Protein AF-A0A0Q4FRF5-F1 (afdb_monomer_lite)

Structure (mmCIF, N/CA/C/O backbone):
data_AF-A0A0Q4FRF5-F1
#
_entry.id   AF-A0A0Q4FRF5-F1
#
loop_
_atom_site.group_PDB
_atom_site.id
_atom_site.type_symbol
_atom_site.label_atom_id
_atom_site.label_alt_id
_atom_site.label_comp_id
_atom_site.label_asym_id
_atom_site.label_entity_id
_atom_site.label_seq_id
_atom_site.pdbx_PDB_ins_code
_atom_site.Cartn_x
_atom_site.Cartn_y
_atom_site.Cartn_z
_atom_site.occupancy
_atom_site.B_iso_or_equiv
_atom_site.auth_seq_id
_atom_site.auth_comp_id
_atom_site.auth_asym_id
_atom_site.auth_atom_id
_atom_site.pdbx_PDB_model_num
ATOM 1 N N . MET A 1 1 ? -26.463 14.935 -1.536 1.00 41.50 1 MET A N 1
ATOM 2 C CA . MET A 1 1 ? -26.454 14.489 -0.123 1.00 41.50 1 MET A CA 1
ATOM 3 C C . MET A 1 1 ? -25.067 13.968 0.231 1.00 41.50 1 MET A C 1
ATOM 5 O O . MET A 1 1 ? -24.659 12.946 -0.312 1.00 41.50 1 MET A O 1
ATOM 9 N N . ALA A 1 2 ? -24.311 14.681 1.069 1.00 47.22 2 ALA A N 1
ATOM 10 C CA . ALA A 1 2 ? -22.989 14.236 1.509 1.00 47.22 2 ALA A CA 1
ATOM 11 C C . ALA A 1 2 ? -23.144 13.013 2.429 1.00 47.22 2 ALA A C 1
ATOM 13 O O . ALA A 1 2 ? -23.730 13.108 3.504 1.00 47.22 2 ALA A O 1
ATOM 14 N N . LYS A 1 3 ? -22.664 11.842 1.995 1.00 62.12 3 LYS A N 1
ATOM 15 C CA . LYS A 1 3 ? -22.625 10.644 2.844 1.00 62.12 3 LYS A CA 1
ATOM 16 C C . LYS A 1 3 ? -21.529 10.839 3.887 1.00 62.12 3 LYS A C 1
ATOM 18 O O . LYS A 1 3 ? -20.348 10.702 3.580 1.00 62.12 3 LYS A O 1
ATOM 23 N N . THR A 1 4 ? -21.922 11.160 5.112 1.00 59.28 4 THR A N 1
ATOM 24 C CA . THR A 1 4 ? -21.012 11.321 6.248 1.00 59.28 4 THR A CA 1
ATOM 25 C C . THR A 1 4 ? -20.229 10.023 6.465 1.00 59.28 4 THR A C 1
ATOM 27 O O . THR A 1 4 ? -20.809 8.954 6.691 1.00 59.28 4 THR A O 1
ATOM 30 N N . ILE A 1 5 ? -18.901 10.090 6.353 1.00 68.62 5 ILE A N 1
ATOM 31 C CA . ILE A 1 5 ? -18.020 8.934 6.541 1.00 68.62 5 ILE A CA 1
ATOM 32 C C . ILE A 1 5 ? -18.107 8.519 8.011 1.00 68.62 5 ILE A C 1
ATOM 34 O O . ILE A 1 5 ? -17.757 9.281 8.906 1.00 68.62 5 ILE A O 1
ATOM 38 N N . LYS A 1 6 ? -18.587 7.297 8.278 1.00 71.31 6 LYS A N 1
ATOM 39 C CA . LYS A 1 6 ? -18.660 6.762 9.644 1.00 71.31 6 LYS A CA 1
ATOM 40 C C . LYS A 1 6 ? -17.238 6.494 10.151 1.00 71.31 6 LYS A C 1
ATOM 42 O O . LYS A 1 6 ? -16.665 5.445 9.856 1.00 71.31 6 LYS A O 1
ATOM 47 N N . THR A 1 7 ? -16.693 7.418 10.928 1.00 73.31 7 THR A N 1
ATOM 48 C CA . THR A 1 7 ? -15.403 7.318 11.625 1.00 73.31 7 THR A CA 1
ATOM 49 C C . THR A 1 7 ? -15.566 6.712 13.021 1.00 73.31 7 THR A C 1
ATOM 51 O O . THR A 1 7 ? -16.686 6.538 13.527 1.00 73.31 7 THR A O 1
ATOM 54 N N . ASP A 1 8 ? -14.471 6.247 13.616 1.00 71.56 8 ASP A N 1
ATOM 55 C CA . ASP A 1 8 ? -14.408 5.868 15.029 1.00 71.56 8 ASP A CA 1
ATOM 56 C C . ASP A 1 8 ? -14.001 7.047 15.933 1.00 71.56 8 ASP A C 1
ATOM 58 O O . ASP A 1 8 ? -13.865 8.170 15.457 1.00 71.56 8 ASP A O 1
ATOM 62 N N . ARG A 1 9 ? -13.858 6.809 17.249 1.00 65.38 9 ARG A N 1
ATOM 63 C CA . ARG A 1 9 ? -13.522 7.871 18.224 1.00 65.38 9 ARG A CA 1
ATOM 64 C C . ARG A 1 9 ? -12.171 8.540 17.948 1.00 65.38 9 ARG A C 1
ATOM 66 O O . ARG A 1 9 ? -11.940 9.631 18.444 1.00 65.38 9 ARG A O 1
ATOM 73 N N . ASN A 1 10 ? -11.310 7.900 17.162 1.00 69.62 10 ASN A N 1
ATOM 74 C CA . ASN A 1 10 ? -9.987 8.393 16.802 1.00 69.62 10 ASN A CA 1
ATOM 75 C C . ASN A 1 10 ? -9.974 9.014 15.393 1.00 69.62 10 ASN A C 1
ATOM 77 O O . ASN A 1 10 ? -8.907 9.259 14.844 1.00 69.62 10 ASN A O 1
ATOM 81 N N . GLY A 1 11 ? -11.144 9.238 14.783 1.00 74.06 11 GLY A N 1
ATOM 82 C CA . GLY A 1 11 ? -11.255 9.831 13.451 1.00 74.06 11 GLY A CA 1
ATOM 83 C C . GLY A 1 11 ? -10.911 8.879 12.300 1.00 74.06 11 GLY A C 1
ATOM 84 O O . GLY A 1 11 ? -10.963 9.293 11.144 1.00 74.06 11 GLY A O 1
ATOM 85 N N . PHE A 1 12 ? -10.624 7.598 12.566 1.00 82.19 12 PHE A N 1
ATOM 86 C CA . PHE A 1 12 ? -10.279 6.629 11.527 1.00 82.19 12 PHE A CA 1
ATOM 87 C C . PHE A 1 12 ? -11.550 6.040 10.880 1.00 82.19 12 PHE A C 1
ATOM 89 O O . PHE A 1 12 ? -12.486 5.630 11.585 1.00 82.19 12 PHE A O 1
ATOM 96 N N . PRO A 1 13 ? -11.637 5.968 9.539 1.00 84.00 13 PRO A N 1
ATOM 97 C CA . PRO A 1 13 ? -12.835 5.493 8.857 1.00 84.00 13 PRO A CA 1
ATOM 98 C C . PRO A 1 13 ? -13.117 4.013 9.151 1.00 84.00 13 PRO A C 1
ATOM 100 O O . PRO A 1 13 ? -12.254 3.141 9.056 1.00 84.00 13 PRO A O 1
ATOM 103 N N . LYS A 1 14 ? -14.378 3.690 9.467 1.00 86.44 14 LYS A N 1
ATOM 104 C CA . LYS A 1 14 ? -14.815 2.306 9.740 1.00 86.44 14 LYS A CA 1
ATOM 105 C C . LYS A 1 14 ? -14.850 1.439 8.480 1.00 86.44 14 LYS A C 1
ATOM 107 O O . LYS A 1 14 ? -14.943 0.214 8.599 1.00 86.44 14 LYS A O 1
ATOM 112 N N . ARG A 1 15 ? -14.836 2.061 7.299 1.00 87.12 15 ARG A N 1
ATOM 113 C CA . ARG A 1 15 ? -14.815 1.399 5.994 1.00 87.12 15 ARG A CA 1
ATOM 114 C C . ARG A 1 15 ? -13.865 2.120 5.045 1.00 87.12 15 ARG A C 1
ATOM 116 O O . ARG A 1 15 ? -13.916 3.343 4.971 1.00 87.12 15 ARG A O 1
ATOM 123 N N . ILE A 1 16 ? -13.076 1.356 4.298 1.00 84.12 16 ILE A N 1
ATOM 124 C CA . ILE A 1 16 ? -12.200 1.839 3.223 1.00 84.12 16 ILE A CA 1
ATOM 125 C C . ILE A 1 16 ? -12.585 1.055 1.969 1.00 84.12 16 ILE A C 1
ATOM 127 O O . ILE A 1 16 ? -12.696 -0.166 2.036 1.00 84.12 16 ILE A O 1
ATOM 131 N N . ALA A 1 17 ? -12.883 1.748 0.866 1.00 84.38 17 ALA A N 1
ATOM 132 C CA . ALA A 1 17 ? -13.324 1.130 -0.393 1.00 84.38 17 ALA A CA 1
ATOM 133 C C . ALA A 1 17 ? -14.476 0.104 -0.233 1.00 84.38 17 ALA A C 1
ATOM 135 O O . ALA A 1 17 ? -14.514 -0.931 -0.884 1.00 84.38 17 ALA A O 1
ATOM 136 N N . GLY A 1 18 ? -15.413 0.354 0.691 1.00 86.25 18 GLY A N 1
ATOM 137 C CA . GLY A 1 18 ? -16.530 -0.560 0.972 1.00 86.25 18 GLY A CA 1
ATOM 138 C C . GLY A 1 18 ? -16.197 -1.737 1.902 1.00 86.25 18 GLY A C 1
ATOM 139 O O . GLY A 1 18 ? -17.118 -2.356 2.438 1.00 86.25 18 GLY A O 1
ATOM 140 N N . VAL A 1 19 ? -14.929 -1.991 2.218 1.00 87.25 19 VAL A N 1
ATOM 141 C CA . VAL A 1 19 ? -14.508 -3.056 3.140 1.00 87.25 19 VAL A CA 1
ATOM 142 C C . VAL A 1 19 ? -14.517 -2.546 4.581 1.00 87.25 19 VAL A C 1
ATOM 144 O O . VAL A 1 19 ? -14.084 -1.429 4.861 1.00 87.25 19 VAL A O 1
ATOM 147 N N . LYS A 1 20 ? -15.051 -3.340 5.517 1.00 88.56 20 LYS A N 1
ATOM 148 C CA . LYS A 1 20 ? -15.097 -2.993 6.947 1.00 88.56 20 LYS A CA 1
ATOM 149 C C . LYS A 1 20 ? -13.712 -3.149 7.563 1.00 88.56 20 LYS A C 1
ATOM 151 O O . LYS A 1 20 ? -13.161 -4.241 7.552 1.00 88.56 20 LYS A O 1
ATOM 156 N N . VAL A 1 21 ? -13.200 -2.085 8.178 1.00 86.19 21 VAL A N 1
ATOM 157 C CA . VAL A 1 21 ? -11.909 -2.128 8.873 1.00 86.19 21 VAL A CA 1
ATOM 158 C C . VAL A 1 21 ? -12.109 -2.677 10.291 1.00 86.19 21 VAL A C 1
ATOM 160 O O . VAL A 1 21 ? -12.875 -2.076 11.068 1.00 86.19 21 VAL A O 1
ATOM 163 N N . PRO A 1 22 ? -11.444 -3.785 10.665 1.00 87.19 22 PRO A N 1
ATOM 164 C CA . PRO A 1 22 ? -11.474 -4.324 12.021 1.00 87.19 22 PRO A CA 1
ATOM 165 C C . PRO A 1 22 ? -10.978 -3.304 13.048 1.00 87.19 22 PRO A C 1
ATOM 167 O O . PRO A 1 22 ? -9.980 -2.629 12.824 1.00 87.19 22 PRO A O 1
ATOM 170 N N . LYS A 1 23 ? -11.652 -3.217 14.203 1.00 85.38 23 LYS A N 1
ATOM 171 C CA . LYS A 1 23 ? -11.262 -2.329 15.315 1.00 85.38 23 LYS A CA 1
ATOM 172 C C . LYS A 1 23 ? -9.776 -2.440 15.720 1.00 85.38 23 LYS A C 1
ATOM 174 O O . LYS A 1 23 ? -9.176 -1.377 15.870 1.00 85.38 23 LYS A O 1
ATOM 179 N N . PRO A 1 24 ? -9.165 -3.639 15.865 1.00 86.62 24 PRO A N 1
ATOM 180 C CA . PRO A 1 24 ? -7.759 -3.734 16.271 1.00 86.62 24 PRO A CA 1
ATOM 181 C C . PRO A 1 24 ? -6.787 -3.172 15.227 1.00 86.62 24 PRO A C 1
ATOM 183 O O . PRO A 1 24 ? -5.705 -2.737 15.595 1.00 86.62 24 PRO A O 1
ATOM 186 N N . LEU A 1 25 ? -7.181 -3.107 13.949 1.00 87.19 25 LEU A N 1
ATOM 187 C CA . LEU A 1 25 ? -6.325 -2.607 12.871 1.00 87.19 25 LEU A CA 1
ATOM 188 C C . LEU A 1 25 ? -6.380 -1.087 12.699 1.00 87.19 25 LEU A C 1
ATOM 190 O O . LEU A 1 25 ? -5.522 -0.522 12.036 1.00 87.19 25 LEU A O 1
ATOM 194 N N . ARG A 1 26 ? -7.347 -0.395 13.307 1.00 85.94 26 ARG A N 1
ATOM 195 C CA . ARG A 1 26 ? -7.522 1.053 13.091 1.00 85.94 26 ARG A CA 1
ATOM 196 C C . ARG A 1 26 ? -6.419 1.888 13.723 1.00 85.94 26 ARG A C 1
ATOM 198 O O . ARG A 1 26 ? -5.939 2.818 13.095 1.00 85.94 26 ARG A O 1
ATOM 205 N N . LYS A 1 27 ? -5.991 1.533 14.939 1.00 85.88 27 LYS A N 1
ATOM 206 C CA . LYS A 1 27 ? -4.878 2.199 15.633 1.00 85.88 27 LYS A CA 1
ATOM 207 C C . LYS A 1 27 ? -3.535 2.007 14.915 1.00 85.88 27 LYS A C 1
ATOM 209 O O . LYS A 1 27 ? -2.914 3.016 14.596 1.00 85.88 27 LYS A O 1
ATOM 214 N N . PRO A 1 28 ? -3.089 0.771 14.607 1.00 86.38 28 PRO A N 1
ATOM 215 C CA . PRO A 1 28 ? -1.837 0.586 13.882 1.00 86.38 28 PRO A CA 1
ATOM 216 C C . PRO A 1 28 ? -1.908 1.173 12.469 1.00 86.38 28 PRO A C 1
ATOM 218 O O . PRO A 1 28 ? -0.931 1.765 12.026 1.00 86.38 28 PRO A O 1
ATOM 221 N N . ALA A 1 29 ? -3.060 1.103 11.787 1.00 83.25 29 ALA A N 1
ATOM 222 C CA . ALA A 1 29 ? -3.227 1.752 10.487 1.00 83.25 29 ALA A CA 1
ATOM 223 C C . ALA A 1 29 ? -3.119 3.281 10.581 1.00 83.25 29 ALA A C 1
ATOM 225 O O . ALA A 1 29 ? -2.454 3.881 9.745 1.00 83.25 29 ALA A O 1
ATOM 226 N N . ALA A 1 30 ? -3.714 3.913 11.598 1.00 85.94 30 ALA A N 1
ATOM 227 C CA . ALA A 1 30 ? -3.563 5.350 11.824 1.00 85.94 30 ALA A CA 1
ATOM 228 C C . ALA A 1 30 ? -2.087 5.732 12.031 1.00 85.94 30 ALA A C 1
ATOM 230 O O . ALA A 1 30 ? -1.593 6.626 11.352 1.00 85.94 30 ALA A O 1
ATOM 231 N N . MET A 1 31 ? -1.352 4.978 12.857 1.00 85.94 31 MET A N 1
ATOM 232 C CA . MET A 1 31 ? 0.085 5.211 13.060 1.00 85.94 31 MET A CA 1
ATOM 233 C C . MET A 1 31 ? 0.905 5.009 11.784 1.00 85.94 31 MET A C 1
ATOM 235 O O . MET A 1 31 ? 1.883 5.719 11.563 1.00 85.94 31 MET A O 1
ATOM 239 N N . LEU A 1 32 ? 0.532 4.042 10.943 1.00 86.50 32 LEU A N 1
ATOM 240 C CA . LEU A 1 32 ? 1.195 3.832 9.660 1.00 86.50 32 LEU A CA 1
ATOM 241 C C . LEU A 1 32 ? 0.960 5.008 8.712 1.00 86.50 32 LEU A C 1
ATOM 243 O O . LEU A 1 32 ? 1.883 5.417 8.018 1.00 86.50 32 LEU A O 1
ATOM 247 N N . ILE A 1 33 ? -0.256 5.559 8.697 1.00 88.06 33 ILE A N 1
ATOM 248 C CA . ILE A 1 33 ? -0.592 6.741 7.898 1.00 88.06 33 ILE A CA 1
ATOM 249 C C . ILE A 1 33 ? 0.181 7.962 8.400 1.00 88.06 33 ILE A C 1
ATOM 251 O O . ILE A 1 33 ? 0.694 8.725 7.586 1.00 88.06 33 ILE A O 1
ATOM 255 N N . ASP A 1 34 ? 0.324 8.127 9.713 1.00 87.69 34 ASP A N 1
ATOM 256 C CA . ASP A 1 34 ? 1.122 9.219 10.272 1.00 87.69 34 ASP A CA 1
ATOM 257 C C . ASP A 1 34 ? 2.610 9.059 9.935 1.00 87.69 34 ASP A C 1
ATOM 259 O O . ASP A 1 34 ? 3.245 10.017 9.501 1.00 87.69 34 ASP A O 1
ATOM 263 N N . LYS A 1 35 ? 3.155 7.836 10.008 1.00 89.31 35 LYS A N 1
ATOM 264 C CA . LYS A 1 35 ? 4.519 7.540 9.533 1.00 89.31 35 LYS A CA 1
ATOM 265 C C . LYS A 1 35 ? 4.674 7.768 8.032 1.00 89.31 35 LYS A C 1
ATOM 267 O O . LYS A 1 35 ? 5.689 8.289 7.601 1.00 89.31 35 LYS A O 1
ATOM 272 N N . ALA A 1 36 ? 3.670 7.430 7.230 1.00 88.56 36 ALA A N 1
ATOM 273 C CA . ALA A 1 36 ? 3.679 7.676 5.791 1.00 88.56 36 ALA A CA 1
ATOM 274 C C . ALA A 1 36 ? 3.664 9.176 5.443 1.00 88.56 36 ALA A C 1
ATOM 276 O O . ALA A 1 36 ? 4.064 9.550 4.345 1.00 88.56 36 ALA A O 1
ATOM 277 N N . ARG A 1 37 ? 3.218 10.041 6.364 1.00 90.38 37 ARG A N 1
ATOM 278 C CA . ARG A 1 37 ? 3.232 11.502 6.201 1.00 90.38 37 ARG A CA 1
ATOM 279 C C . ARG A 1 37 ? 4.571 12.147 6.555 1.00 90.38 37 ARG A C 1
ATOM 281 O O . ARG A 1 37 ? 4.759 13.313 6.220 1.00 90.38 37 ARG A O 1
ATOM 288 N N . THR A 1 38 ? 5.491 11.429 7.199 1.00 93.50 38 THR A N 1
ATOM 289 C CA . THR A 1 38 ? 6.838 11.949 7.468 1.00 93.50 38 THR A CA 1
ATOM 290 C C . THR A 1 38 ? 7.657 12.008 6.171 1.00 93.50 38 THR A C 1
ATOM 292 O O . THR A 1 38 ? 7.364 11.264 5.230 1.00 93.50 38 THR A O 1
ATOM 295 N N . PRO A 1 39 ? 8.696 12.861 6.083 1.00 87.62 39 PRO A N 1
ATOM 296 C CA . PRO A 1 39 ? 9.556 12.924 4.897 1.00 87.62 39 PRO A CA 1
ATOM 297 C C . PRO A 1 39 ? 10.210 11.574 4.564 1.00 87.62 39 PRO A C 1
ATOM 299 O O . PRO A 1 39 ? 10.323 11.216 3.394 1.00 87.62 39 PRO A O 1
ATOM 302 N N . GLU A 1 40 ? 10.574 10.787 5.577 1.00 90.69 40 GLU A N 1
ATOM 303 C CA . GLU A 1 40 ? 11.092 9.427 5.394 1.00 90.69 40 GLU A CA 1
ATOM 304 C C . GLU A 1 40 ? 10.032 8.486 4.807 1.00 90.69 40 GLU A C 1
ATOM 306 O O . GLU A 1 40 ? 10.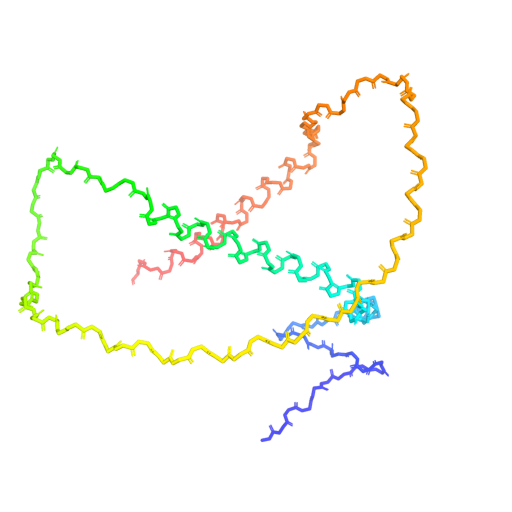304 7.770 3.841 1.00 90.69 40 GLU A O 1
ATOM 311 N N . GLY A 1 41 ? 8.804 8.518 5.335 1.00 86.88 41 GLY A N 1
ATOM 312 C CA . GLY A 1 41 ? 7.693 7.719 4.816 1.00 86.88 41 GLY A CA 1
ATOM 313 C C . GLY A 1 41 ? 7.354 8.067 3.368 1.00 86.88 41 GLY A C 1
ATOM 314 O O . GLY A 1 41 ? 7.200 7.173 2.532 1.00 86.88 41 GLY A O 1
ATOM 315 N N . GLN A 1 42 ? 7.333 9.359 3.043 1.00 90.38 42 GLN A N 1
ATOM 316 C CA . GLN A 1 42 ? 7.121 9.842 1.679 1.00 90.38 42 GLN A CA 1
ATOM 317 C C . GLN A 1 42 ? 8.258 9.441 0.738 1.00 90.38 42 GLN A C 1
ATOM 319 O O . GLN A 1 42 ? 7.996 9.099 -0.412 1.00 90.38 42 GLN A O 1
ATOM 324 N N . ALA A 1 43 ? 9.510 9.413 1.205 1.00 91.50 43 ALA A N 1
ATOM 325 C CA . ALA A 1 43 ? 10.631 8.948 0.392 1.00 91.50 43 ALA A CA 1
ATOM 326 C C . ALA A 1 43 ? 10.499 7.459 0.033 1.00 91.50 43 ALA A C 1
ATOM 328 O O . ALA A 1 43 ? 10.773 7.078 -1.105 1.00 91.50 43 ALA A O 1
ATOM 329 N N . ILE A 1 44 ? 10.051 6.615 0.968 1.00 90.38 44 ILE A N 1
ATOM 330 C CA . ILE A 1 44 ? 9.816 5.185 0.704 1.00 90.38 44 ILE A CA 1
ATOM 331 C C . ILE A 1 44 ? 8.663 5.008 -0.292 1.00 90.38 44 ILE A C 1
ATOM 333 O O . ILE A 1 44 ? 8.802 4.262 -1.263 1.00 90.38 44 ILE A O 1
ATOM 337 N N . ILE A 1 45 ? 7.555 5.730 -0.098 1.00 90.06 45 ILE A N 1
ATOM 338 C CA . ILE A 1 45 ? 6.411 5.702 -1.021 1.00 90.06 45 ILE A CA 1
ATOM 339 C C . ILE A 1 45 ? 6.831 6.191 -2.410 1.00 90.06 45 ILE A C 1
ATOM 341 O O . ILE A 1 45 ? 6.554 5.524 -3.404 1.00 90.06 45 ILE A O 1
ATOM 345 N N . GLY A 1 46 ? 7.544 7.314 -2.484 1.00 90.06 46 GLY A N 1
ATOM 346 C CA . GLY A 1 46 ? 8.024 7.899 -3.732 1.00 90.06 46 GLY A CA 1
ATOM 347 C C . GLY A 1 46 ? 8.944 6.952 -4.496 1.00 90.06 46 GLY A C 1
ATOM 348 O O . GLY A 1 46 ? 8.754 6.756 -5.694 1.00 90.06 46 GLY A O 1
ATOM 349 N N . LYS A 1 47 ? 9.879 6.288 -3.804 1.00 89.75 47 LYS A N 1
ATOM 350 C CA . LYS A 1 47 ? 10.734 5.249 -4.400 1.00 89.75 47 LYS A CA 1
ATOM 351 C C . LYS A 1 47 ? 9.915 4.069 -4.925 1.00 89.75 47 LYS A C 1
ATOM 353 O O . LYS A 1 47 ? 10.162 3.616 -6.039 1.00 89.75 47 LYS A O 1
ATOM 358 N N . GLY A 1 48 ? 8.928 3.600 -4.160 1.00 87.94 48 GLY A N 1
ATOM 359 C CA . GLY A 1 48 ? 8.044 2.508 -4.577 1.00 87.94 48 GLY A CA 1
ATOM 360 C C . GLY A 1 48 ? 7.223 2.856 -5.821 1.00 87.94 48 GLY A C 1
ATOM 361 O O . GLY A 1 48 ? 7.208 2.094 -6.786 1.00 87.94 48 GLY A O 1
ATOM 362 N N . VAL A 1 49 ? 6.599 4.036 -5.844 1.00 92.69 49 VAL A N 1
ATOM 363 C CA . VAL A 1 49 ? 5.827 4.519 -7.002 1.00 92.69 49 VAL A CA 1
ATOM 364 C C . VAL A 1 49 ? 6.732 4.719 -8.219 1.00 92.69 49 VAL A C 1
ATOM 366 O O . VAL A 1 49 ? 6.380 4.289 -9.317 1.00 92.69 49 VAL A O 1
ATOM 369 N N . ALA A 1 50 ? 7.914 5.313 -8.038 1.00 87.12 50 ALA A N 1
ATOM 370 C CA . ALA A 1 50 ? 8.881 5.496 -9.116 1.00 87.12 50 ALA A CA 1
ATOM 371 C C . ALA A 1 50 ? 9.340 4.155 -9.706 1.00 87.12 50 ALA A C 1
ATOM 373 O O . ALA A 1 50 ? 9.400 4.024 -10.925 1.00 87.12 50 ALA A O 1
ATOM 374 N N . ALA A 1 51 ? 9.593 3.143 -8.871 1.00 88.00 51 ALA A N 1
ATOM 375 C CA . ALA A 1 51 ? 9.950 1.804 -9.330 1.00 88.00 51 ALA A CA 1
ATOM 376 C C . ALA A 1 51 ? 8.825 1.154 -10.155 1.00 88.00 51 ALA A C 1
ATOM 378 O O . ALA A 1 51 ? 9.095 0.602 -11.219 1.00 88.00 51 ALA A O 1
ATOM 379 N N . VAL A 1 52 ? 7.563 1.275 -9.723 1.00 89.62 52 VAL A N 1
ATOM 380 C CA . VAL A 1 52 ? 6.405 0.770 -10.486 1.00 89.62 52 VAL A CA 1
ATOM 381 C C . VAL A 1 52 ? 6.270 1.483 -11.833 1.00 89.62 52 VAL A C 1
ATOM 383 O O . VAL A 1 52 ? 6.046 0.832 -12.853 1.00 89.62 52 VAL A O 1
ATOM 386 N N . MET A 1 53 ? 6.445 2.806 -11.868 1.00 89.12 53 MET A N 1
ATOM 387 C CA . MET A 1 53 ? 6.377 3.582 -13.111 1.00 89.12 53 MET A CA 1
ATOM 388 C C . MET A 1 53 ? 7.544 3.264 -14.049 1.00 89.12 53 MET A C 1
ATOM 390 O O . MET A 1 53 ? 7.330 3.101 -15.248 1.00 89.12 53 MET A O 1
ATOM 394 N N . ALA A 1 54 ? 8.759 3.120 -13.515 1.00 83.31 54 ALA A N 1
ATOM 395 C CA . ALA A 1 54 ? 9.932 2.716 -14.281 1.00 83.31 54 ALA A CA 1
ATOM 396 C C . ALA A 1 54 ? 9.761 1.304 -14.854 1.00 83.31 54 ALA A C 1
ATOM 398 O O . ALA A 1 54 ? 10.036 1.091 -16.031 1.00 83.31 54 ALA A O 1
ATOM 399 N N . PHE A 1 55 ? 9.232 0.366 -14.065 1.00 84.69 55 PHE A N 1
ATOM 400 C CA . PHE A 1 55 ? 8.900 -0.977 -14.532 1.00 84.69 55 PHE A CA 1
ATOM 401 C C . PHE A 1 55 ? 7.844 -0.938 -15.643 1.00 84.69 55 PHE A C 1
ATOM 403 O O . PHE A 1 55 ? 8.053 -1.510 -16.707 1.00 84.69 55 PHE A O 1
ATOM 410 N N . ALA A 1 56 ? 6.747 -0.200 -15.459 1.00 85.75 56 ALA A N 1
ATOM 411 C CA . ALA A 1 56 ? 5.708 -0.066 -16.480 1.00 85.75 56 ALA A CA 1
ATOM 412 C C . ALA A 1 56 ? 6.234 0.580 -17.777 1.00 85.75 56 ALA A C 1
ATOM 414 O O . ALA A 1 56 ? 5.873 0.151 -18.877 1.00 85.75 56 ALA A O 1
ATOM 415 N N . ALA A 1 57 ? 7.100 1.591 -17.664 1.00 82.12 57 ALA A N 1
ATOM 416 C CA . ALA A 1 57 ? 7.756 2.223 -18.803 1.00 82.12 57 ALA A CA 1
ATOM 417 C C . ALA A 1 57 ? 8.722 1.260 -19.506 1.00 82.12 57 ALA A C 1
ATOM 419 O O . ALA A 1 57 ? 8.689 1.168 -20.732 1.00 82.12 57 ALA A O 1
ATOM 420 N N . ALA A 1 58 ? 9.516 0.496 -18.752 1.00 79.06 58 ALA A N 1
ATOM 421 C CA . ALA A 1 58 ? 10.407 -0.525 -19.293 1.00 79.06 58 ALA A CA 1
ATOM 422 C C . ALA A 1 58 ? 9.626 -1.624 -20.028 1.00 79.06 58 ALA A C 1
ATOM 424 O O . ALA A 1 58 ? 9.999 -1.978 -21.142 1.00 79.06 58 ALA A O 1
ATOM 425 N N . THR A 1 59 ? 8.501 -2.096 -19.485 1.00 77.69 59 THR A N 1
ATOM 426 C CA . THR A 1 59 ? 7.628 -3.078 -20.153 1.00 77.69 59 THR A CA 1
ATOM 427 C C . THR A 1 59 ? 7.049 -2.528 -21.460 1.00 77.69 59 THR A C 1
ATOM 429 O O . THR A 1 59 ? 7.023 -3.230 -22.469 1.00 77.69 59 THR A O 1
ATOM 432 N N . ARG A 1 60 ? 6.635 -1.252 -21.494 1.00 74.25 60 ARG A N 1
ATOM 433 C CA . ARG A 1 60 ? 6.177 -0.601 -22.737 1.00 74.25 60 ARG A CA 1
ATOM 434 C C . ARG A 1 60 ? 7.310 -0.403 -23.744 1.00 74.25 60 ARG A C 1
ATOM 436 O O . ARG A 1 60 ? 7.101 -0.608 -24.935 1.00 74.25 60 ARG A O 1
ATOM 443 N N . ALA A 1 61 ? 8.502 -0.035 -23.282 1.00 75.44 61 ALA A N 1
ATOM 444 C CA . ALA A 1 61 ? 9.673 0.124 -24.135 1.00 75.44 61 ALA A CA 1
ATOM 445 C C . ALA A 1 61 ? 10.140 -1.222 -24.712 1.00 75.44 61 ALA A C 1
ATOM 447 O O . ALA A 1 61 ? 10.449 -1.284 -25.899 1.00 75.44 61 ALA A O 1
ATOM 448 N N . GLN A 1 62 ? 10.114 -2.302 -23.924 1.00 64.06 62 GLN A N 1
ATOM 449 C CA . GLN A 1 62 ? 10.397 -3.661 -24.396 1.00 64.06 62 GLN A CA 1
ATOM 450 C C . GLN A 1 62 ? 9.343 -4.154 -25.391 1.00 64.06 62 GLN A C 1
ATOM 452 O O . GLN A 1 62 ? 9.707 -4.759 -26.392 1.00 64.06 62 GLN A O 1
ATOM 457 N N . ALA A 1 63 ? 8.061 -3.830 -25.196 1.00 62.84 63 ALA A N 1
ATOM 458 C CA . ALA A 1 63 ? 7.028 -4.110 -26.195 1.00 62.84 63 ALA A CA 1
ATOM 459 C C . ALA A 1 63 ? 7.245 -3.319 -27.502 1.00 62.84 63 ALA A C 1
ATOM 461 O O . ALA A 1 63 ? 6.954 -3.825 -28.582 1.00 62.84 63 ALA A O 1
ATOM 462 N N . ALA A 1 64 ? 7.800 -2.105 -27.421 1.00 59.31 64 ALA A N 1
ATOM 463 C CA . ALA A 1 64 ? 8.165 -1.301 -28.589 1.00 59.31 64 ALA A CA 1
ATOM 464 C C . ALA A 1 64 ? 9.471 -1.761 -29.273 1.00 59.31 64 ALA A C 1
ATOM 466 O O . ALA A 1 64 ? 9.663 -1.485 -30.455 1.00 59.31 64 ALA A O 1
ATOM 467 N N . HIS A 1 65 ? 10.350 -2.461 -28.547 1.00 49.19 65 HIS A N 1
ATOM 468 C CA . HIS A 1 65 ? 11.600 -3.049 -29.054 1.00 49.19 65 HIS A CA 1
ATOM 469 C C . HIS A 1 65 ? 11.482 -4.557 -29.319 1.00 49.19 65 HIS A C 1
ATOM 471 O O . HIS A 1 65 ? 12.482 -5.203 -29.634 1.00 49.19 65 HIS A O 1
ATOM 477 N N . ALA A 1 66 ? 10.275 -5.126 -29.229 1.00 44.50 66 ALA A N 1
ATOM 478 C CA . ALA A 1 66 ? 10.021 -6.471 -29.713 1.00 44.50 66 ALA A CA 1
ATOM 479 C C . ALA A 1 66 ? 10.364 -6.501 -31.214 1.00 44.50 66 ALA A C 1
ATOM 481 O O . ALA A 1 66 ? 9.842 -5.674 -31.973 1.00 44.50 66 ALA A O 1
ATOM 482 N N . PRO A 1 67 ? 11.263 -7.396 -31.665 1.00 43.16 67 PRO A N 1
ATOM 483 C CA . PRO A 1 67 ? 11.591 -7.488 -33.075 1.00 43.16 67 PRO A CA 1
ATOM 484 C C . PRO A 1 67 ? 10.301 -7.787 -33.833 1.00 43.16 67 PRO A C 1
ATOM 486 O O . PRO A 1 67 ? 9.601 -8.754 -33.530 1.00 43.16 67 PRO A O 1
ATOM 489 N N . LYS A 1 68 ? 9.978 -6.936 -34.813 1.00 48.19 68 LYS A N 1
ATO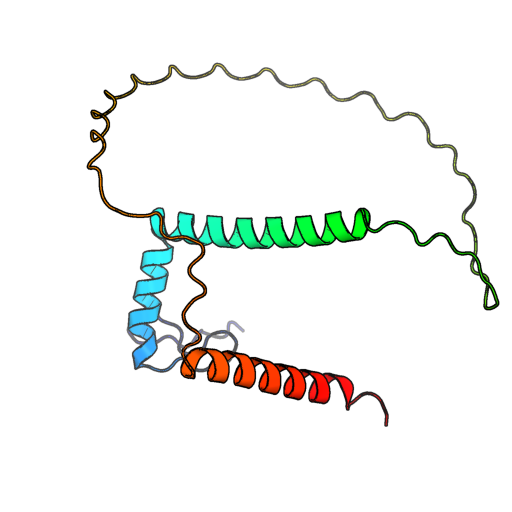M 490 C CA . LYS A 1 68 ? 8.916 -7.216 -35.781 1.00 48.19 68 LYS A CA 1
ATOM 491 C C . LYS A 1 68 ? 9.146 -8.641 -36.302 1.00 48.19 68 LYS A C 1
ATOM 493 O O . LYS A 1 68 ? 10.233 -8.882 -36.838 1.00 48.19 68 LYS A O 1
ATOM 498 N N . PRO A 1 69 ? 8.198 -9.583 -36.157 1.00 41.69 69 PRO A N 1
ATOM 499 C CA . PRO A 1 69 ? 8.361 -10.889 -36.769 1.00 41.69 69 PRO A CA 1
ATOM 500 C C . PRO A 1 69 ? 8.483 -10.672 -38.280 1.00 41.69 69 PRO A C 1
ATOM 502 O O . PRO A 1 69 ? 7.590 -10.110 -38.915 1.00 41.69 69 PRO A O 1
ATOM 505 N N . LYS A 1 70 ? 9.627 -11.065 -38.853 1.00 39.88 70 LYS A N 1
ATOM 506 C CA . LYS A 1 70 ? 9.769 -11.243 -40.299 1.00 39.88 70 LYS A CA 1
ATOM 507 C C . LYS A 1 70 ? 8.785 -12.344 -40.685 1.00 39.88 70 LYS A C 1
ATOM 509 O O . LYS A 1 70 ? 9.035 -13.512 -40.411 1.00 39.88 70 LYS A O 1
ATOM 514 N N . MET A 1 71 ? 7.648 -11.961 -41.256 1.00 38.66 71 MET A N 1
ATOM 515 C CA . MET A 1 71 ? 6.712 -12.907 -41.850 1.00 38.66 71 MET A CA 1
ATOM 516 C C . MET A 1 71 ? 7.353 -13.494 -43.110 1.00 38.66 71 MET A C 1
ATOM 518 O O . MET A 1 71 ? 7.587 -12.778 -44.081 1.00 38.66 71 MET A O 1
ATOM 522 N N . ALA A 1 72 ? 7.615 -14.796 -43.074 1.00 41.03 72 ALA A N 1
ATOM 523 C CA . ALA A 1 72 ? 7.682 -15.661 -44.242 1.00 41.03 72 ALA A CA 1
ATOM 524 C C . ALA A 1 72 ? 6.951 -16.962 -43.886 1.00 41.03 72 ALA A C 1
ATOM 526 O O . ALA A 1 72 ? 7.567 -17.929 -43.467 1.00 41.03 72 ALA A O 1
ATOM 527 N N . ASP A 1 73 ? 5.620 -16.887 -43.887 1.00 34.62 73 ASP A N 1
ATOM 528 C CA . ASP A 1 73 ? 4.723 -17.815 -44.587 1.00 34.62 73 ASP A CA 1
ATOM 529 C C . ASP A 1 73 ? 3.277 -17.307 -44.420 1.00 34.62 73 ASP A C 1
ATOM 531 O O . ASP A 1 73 ? 2.834 -16.942 -43.331 1.00 34.62 73 ASP A O 1
ATOM 535 N N . ALA A 1 74 ? 2.573 -17.175 -45.542 1.00 44.66 74 ALA A N 1
ATOM 536 C CA . ALA A 1 74 ? 1.168 -16.753 -45.655 1.00 44.66 74 ALA A CA 1
ATOM 537 C C . ALA A 1 74 ? 0.241 -18.010 -45.560 1.00 44.66 74 ALA A C 1
ATOM 539 O O . ALA A 1 74 ? 0.804 -19.103 -45.544 1.00 44.66 74 ALA A O 1
ATOM 540 N N . PRO A 1 75 ? -1.126 -17.962 -45.580 1.00 51.97 75 PRO A N 1
ATOM 541 C CA . PRO A 1 75 ? -1.966 -16.847 -46.037 1.00 51.97 75 PRO A CA 1
ATOM 542 C C . PRO A 1 75 ? -3.383 -16.647 -45.397 1.00 51.97 75 PRO A C 1
ATOM 544 O O . PRO A 1 75 ? -3.909 -17.459 -44.647 1.00 51.97 75 PRO A O 1
ATOM 547 N N . VAL A 1 76 ? -4.000 -15.533 -45.832 1.00 43.62 76 VAL A N 1
ATOM 548 C CA . VAL A 1 76 ? -5.429 -15.116 -45.866 1.00 43.62 76 VAL A CA 1
ATOM 549 C C . VAL A 1 76 ? -6.166 -14.779 -44.555 1.00 43.62 76 VAL A C 1
ATOM 551 O O . VAL A 1 76 ? -6.677 -15.658 -43.876 1.00 43.62 76 VAL A O 1
ATOM 554 N N . ALA A 1 77 ? -6.412 -13.477 -44.319 1.00 40.25 77 ALA A N 1
ATOM 555 C CA . ALA A 1 77 ? -7.769 -12.898 -44.387 1.00 40.25 77 ALA A CA 1
ATOM 556 C C . ALA A 1 77 ? -7.819 -11.387 -44.051 1.00 40.25 77 ALA A C 1
ATOM 558 O O . ALA A 1 77 ? -7.566 -10.979 -42.925 1.00 40.25 77 ALA A O 1
ATOM 559 N N . ARG A 1 78 ? -8.313 -10.624 -45.040 1.00 38.84 78 ARG A N 1
ATOM 560 C CA . ARG A 1 78 ? -9.105 -9.376 -44.952 1.00 38.84 78 ARG A CA 1
ATOM 561 C C . ARG A 1 78 ? -8.392 -8.060 -44.595 1.00 38.84 78 ARG A C 1
ATOM 563 O O . ARG A 1 78 ? -8.315 -7.632 -43.453 1.00 38.84 78 ARG A O 1
ATOM 570 N N . GLU A 1 79 ? -7.949 -7.418 -45.672 1.00 47.09 79 GLU A N 1
ATOM 571 C CA . GLU A 1 79 ? -8.107 -6.002 -46.041 1.00 47.09 79 GLU A CA 1
ATOM 572 C C . GLU A 1 79 ? -8.867 -5.068 -45.067 1.00 47.09 79 GLU A C 1
ATOM 574 O O . GLU A 1 79 ? -10.037 -5.288 -44.752 1.00 47.09 79 GLU A O 1
ATOM 579 N N . ALA A 1 80 ? -8.202 -3.972 -44.674 1.00 41.41 80 ALA A N 1
ATOM 580 C CA . ALA A 1 80 ? -8.781 -2.704 -44.205 1.00 41.41 80 ALA A CA 1
ATOM 581 C C . ALA A 1 80 ? -7.756 -1.558 -44.442 1.00 41.41 80 ALA A C 1
ATOM 583 O O . ALA A 1 80 ? -6.556 -1.829 -44.504 1.00 41.41 80 ALA A O 1
ATOM 584 N N . PRO A 1 81 ? -8.199 -0.301 -44.639 1.00 47.00 81 PRO A N 1
ATOM 585 C CA . PRO A 1 81 ? -7.671 0.589 -45.676 1.00 47.00 81 PRO A CA 1
ATOM 586 C C . PRO A 1 81 ? -6.451 1.419 -45.255 1.00 47.00 81 PRO A C 1
ATOM 588 O O . PRO A 1 81 ? -6.304 1.829 -44.104 1.00 47.00 81 PRO A O 1
ATOM 591 N N . THR A 1 82 ? -5.606 1.733 -46.235 1.00 48.34 82 THR A N 1
ATOM 592 C CA . THR A 1 82 ? -4.541 2.739 -46.154 1.00 48.34 82 THR A CA 1
ATOM 593 C C . THR A 1 82 ? -5.124 4.156 -46.047 1.00 48.34 82 THR A C 1
ATOM 595 O O . THR A 1 82 ? -5.950 4.531 -46.880 1.00 48.34 82 THR A O 1
ATOM 598 N N . PRO A 1 83 ? -4.687 5.001 -45.093 1.00 53.94 83 PRO A N 1
ATOM 599 C CA . PRO A 1 83 ? -4.878 6.440 -45.215 1.00 53.94 83 PRO A CA 1
ATOM 600 C C . PRO A 1 83 ? -3.817 7.033 -46.167 1.00 53.94 83 PRO A C 1
ATOM 602 O O . PRO A 1 83 ? -2.681 6.549 -46.201 1.00 53.94 83 PRO A O 1
ATOM 605 N N . PRO A 1 84 ? -4.169 8.061 -46.960 1.00 51.81 84 PRO A N 1
ATOM 606 C CA . PRO A 1 84 ? -3.294 8.627 -47.978 1.00 51.81 84 PRO A CA 1
ATOM 607 C C . PRO A 1 84 ? -2.165 9.458 -47.360 1.00 51.81 84 PRO A C 1
ATOM 609 O O . PRO A 1 84 ? -2.309 10.056 -46.293 1.00 51.81 84 PRO A O 1
ATOM 612 N N . HIS A 1 85 ? -1.043 9.515 -48.078 1.00 52.28 85 HIS A N 1
ATOM 613 C CA . HIS A 1 85 ? 0.079 10.408 -47.815 1.00 52.28 85 HIS A CA 1
ATOM 614 C C . HIS A 1 85 ? -0.399 11.858 -47.633 1.00 52.28 85 HIS A C 1
ATOM 616 O O . HIS A 1 85 ? -0.887 12.483 -48.572 1.00 52.28 85 HIS A O 1
ATOM 622 N N . GLY A 1 86 ? -0.241 12.394 -46.422 1.00 38.97 86 GLY A N 1
ATOM 623 C CA . GLY A 1 86 ? -0.404 13.813 -46.128 1.00 38.97 86 GLY A CA 1
ATOM 624 C C . GLY A 1 86 ? 0.959 14.492 -46.056 1.00 38.97 86 GLY A C 1
ATOM 625 O O . GLY A 1 86 ? 1.789 14.128 -45.227 1.00 38.97 86 GLY A O 1
ATOM 626 N N . THR A 1 87 ? 1.183 15.480 -46.920 1.00 51.03 87 THR A N 1
ATOM 627 C CA . THR A 1 87 ? 2.267 16.464 -46.812 1.00 51.03 87 THR A CA 1
ATOM 628 C C . THR A 1 87 ? 2.230 17.116 -45.427 1.00 51.03 87 THR A C 1
ATOM 630 O O . THR A 1 87 ? 1.317 17.878 -45.119 1.00 51.03 87 THR A O 1
ATOM 633 N N . THR A 1 88 ? 3.214 16.828 -44.576 1.00 40.94 88 THR A N 1
ATOM 634 C CA . THR A 1 88 ? 3.425 17.556 -43.317 1.00 40.94 88 THR A CA 1
ATOM 635 C C . THR A 1 88 ? 4.405 18.700 -43.546 1.00 40.94 88 THR A C 1
ATOM 637 O O . THR A 1 88 ? 5.569 18.474 -43.869 1.00 40.94 88 THR A O 1
ATOM 640 N N . ALA A 1 89 ? 3.912 19.930 -43.388 1.00 53.34 89 ALA A N 1
ATOM 641 C CA . ALA A 1 89 ? 4.701 21.159 -43.353 1.00 53.34 89 ALA A CA 1
ATOM 642 C C . ALA A 1 89 ? 5.774 21.120 -42.236 1.00 53.34 89 ALA A C 1
ATOM 644 O O . ALA A 1 89 ? 5.584 20.410 -41.242 1.00 53.34 89 ALA A O 1
ATOM 645 N N . PRO A 1 90 ? 6.890 21.869 -42.364 1.00 65.94 90 PRO A N 1
ATOM 646 C CA . PRO A 1 90 ? 7.921 21.909 -41.331 1.00 65.94 90 PRO A CA 1
ATOM 647 C C . PRO A 1 90 ? 7.375 22.497 -40.016 1.00 65.94 90 PRO A C 1
ATOM 649 O O . PRO A 1 90 ? 6.517 23.384 -40.048 1.00 65.94 90 PRO A O 1
ATOM 652 N N . PRO A 1 91 ? 7.861 22.021 -38.855 1.00 67.12 91 PRO A N 1
ATOM 653 C CA . PRO A 1 91 ? 7.430 22.531 -37.559 1.00 67.12 91 PRO A CA 1
ATOM 654 C C . PRO A 1 91 ? 7.824 24.010 -37.392 1.00 67.12 91 PRO A C 1
ATOM 656 O O . PRO A 1 91 ? 8.879 24.419 -37.886 1.00 67.12 91 PRO A O 1
ATOM 659 N N . PRO A 1 92 ? 7.010 24.821 -36.689 1.00 73.88 92 PRO A N 1
ATOM 660 C CA . PRO A 1 92 ? 7.358 26.208 -36.408 1.00 73.88 92 PRO A CA 1
ATOM 661 C C . PRO A 1 92 ? 8.639 26.289 -35.557 1.00 73.88 92 PRO A C 1
ATOM 663 O O . PRO A 1 92 ? 8.917 25.372 -34.776 1.00 73.88 92 PRO A O 1
ATOM 666 N N . PRO A 1 93 ? 9.419 27.379 -35.676 1.00 73.12 93 PRO A N 1
ATOM 667 C CA . PRO A 1 93 ? 10.612 27.574 -34.863 1.00 73.12 93 PRO A CA 1
ATOM 668 C C . PRO A 1 93 ? 10.253 27.619 -33.372 1.00 73.12 93 PRO A C 1
ATOM 670 O O . PRO A 1 93 ? 9.229 28.179 -32.976 1.00 73.12 93 PRO A O 1
ATOM 673 N N . ALA A 1 94 ? 11.103 27.007 -32.546 1.00 75.88 94 ALA A N 1
ATOM 674 C CA . ALA A 1 94 ? 10.912 26.960 -31.103 1.00 75.88 94 ALA A CA 1
ATOM 675 C C . ALA A 1 94 ? 10.972 28.372 -30.482 1.00 75.88 94 ALA A C 1
ATOM 677 O O . ALA A 1 94 ? 11.742 29.215 -30.953 1.00 75.88 94 ALA A O 1
ATOM 678 N N . PRO A 1 95 ? 10.192 28.642 -29.418 1.00 80.19 95 PRO A N 1
ATOM 679 C CA . PRO A 1 95 ? 10.256 29.914 -28.707 1.00 80.19 95 PRO A CA 1
ATOM 680 C C . PRO A 1 95 ? 11.628 30.119 -28.036 1.00 80.19 95 PRO A C 1
ATOM 682 O O . PRO A 1 95 ? 12.312 29.140 -27.721 1.00 80.19 95 PRO A O 1
ATOM 685 N N . PRO A 1 96 ? 12.033 31.378 -27.780 1.00 79.44 96 PRO A N 1
ATOM 686 C CA . PRO A 1 96 ? 13.287 31.676 -27.098 1.00 79.44 96 PRO A CA 1
ATOM 687 C C . PRO A 1 96 ? 13.297 31.086 -25.683 1.00 79.44 96 PRO A C 1
ATOM 689 O O . PRO A 1 96 ? 12.318 31.181 -24.941 1.00 79.44 96 PRO A O 1
ATOM 692 N N . VAL A 1 97 ? 14.424 30.481 -25.309 1.00 82.44 97 VAL A N 1
ATOM 693 C CA . VAL A 1 97 ? 14.624 29.910 -23.973 1.00 82.44 97 VAL A CA 1
ATOM 694 C C . VAL A 1 97 ? 14.770 31.057 -22.963 1.00 82.44 97 VAL A C 1
ATOM 696 O O . VAL A 1 97 ? 15.551 31.978 -23.214 1.00 82.44 97 VAL A O 1
ATOM 699 N N . PRO A 1 98 ? 14.044 31.038 -21.830 1.00 83.38 98 PRO A N 1
ATOM 700 C CA . PRO A 1 98 ? 14.209 32.049 -20.792 1.00 83.38 98 PRO A CA 1
ATOM 701 C C . PRO A 1 98 ? 15.619 31.992 -20.175 1.00 83.38 98 PRO A C 1
ATOM 703 O O . PRO A 1 98 ? 16.235 30.922 -20.144 1.00 83.38 98 PRO A O 1
ATOM 706 N N . PRO A 1 99 ? 16.137 33.119 -19.655 1.00 83.62 99 PRO A N 1
ATOM 707 C CA . PRO A 1 99 ? 17.440 33.149 -19.004 1.00 83.62 99 PRO A CA 1
ATOM 708 C C . PRO A 1 99 ? 17.452 32.245 -17.766 1.00 83.62 99 PRO A C 1
ATOM 710 O O . PRO A 1 99 ? 16.510 32.229 -16.972 1.00 83.62 99 PRO A O 1
ATOM 713 N N . VAL A 1 100 ? 18.544 31.499 -17.601 1.00 83.81 100 VAL A N 1
ATOM 714 C CA . VAL A 1 100 ? 18.756 30.646 -16.430 1.00 83.81 100 VAL A CA 1
ATOM 715 C C . VAL A 1 100 ? 19.025 31.543 -15.214 1.00 83.81 100 VAL A C 1
ATOM 717 O O . VAL A 1 100 ? 19.877 32.431 -15.302 1.00 83.81 100 VAL A O 1
ATOM 720 N N . PRO A 1 101 ? 18.323 31.349 -14.082 1.00 85.44 101 PRO A N 1
ATOM 721 C CA . PRO A 1 101 ? 18.593 32.105 -12.867 1.00 85.44 101 PRO A CA 1
ATOM 722 C C . PRO A 1 101 ? 19.994 31.789 -12.312 1.00 85.44 101 PRO A C 1
ATOM 724 O O . PRO A 1 101 ? 20.506 30.685 -12.519 1.00 85.44 101 PRO A O 1
AT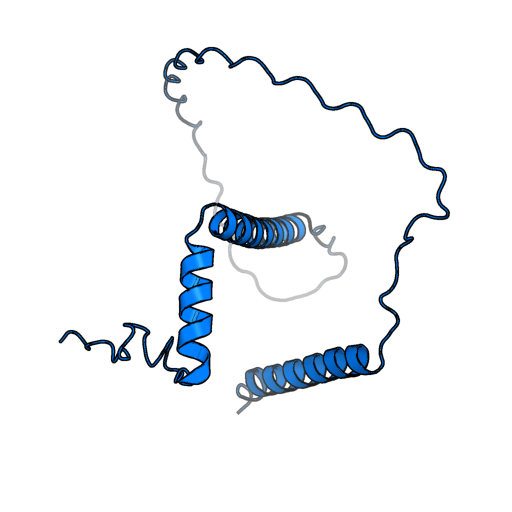OM 727 N N . PRO A 1 102 ? 20.620 32.728 -11.581 1.00 85.06 102 PRO A N 1
ATOM 728 C CA . PRO A 1 102 ? 21.920 32.500 -10.964 1.00 85.06 102 PRO A CA 1
ATOM 729 C C . PRO A 1 102 ? 21.861 31.334 -9.972 1.00 85.06 102 PRO A C 1
ATOM 731 O O . PRO A 1 102 ? 20.932 31.217 -9.170 1.00 85.06 102 PRO A O 1
ATOM 734 N N . VAL A 1 103 ? 22.876 30.472 -10.026 1.00 83.94 103 VAL A N 1
ATOM 735 C CA . VAL A 1 103 ? 23.016 29.344 -9.103 1.00 83.94 103 VAL A CA 1
ATOM 736 C C . VAL A 1 103 ? 23.438 29.886 -7.730 1.00 83.94 103 VAL A C 1
ATOM 738 O O . VAL A 1 103 ? 24.402 30.652 -7.660 1.00 83.94 103 VAL A O 1
ATOM 741 N N . PRO A 1 104 ? 22.748 29.520 -6.636 1.00 85.75 104 PRO A N 1
ATOM 742 C CA . PRO A 1 104 ? 23.160 29.912 -5.293 1.00 85.75 104 PRO A CA 1
ATOM 743 C C . PRO A 1 104 ? 24.512 29.278 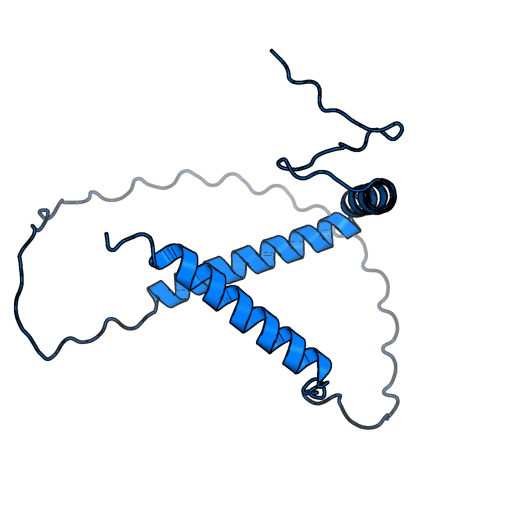-4.916 1.00 85.75 104 PRO A C 1
ATOM 745 O O . PRO A 1 104 ? 24.849 28.201 -5.417 1.00 85.75 104 PRO A O 1
ATOM 748 N N . PRO A 1 105 ? 25.289 29.908 -4.017 1.00 85.12 105 PRO A N 1
ATOM 749 C CA . PRO A 1 105 ? 26.560 29.359 -3.558 1.00 85.12 105 PRO A CA 1
ATOM 750 C C . PRO A 1 105 ? 26.363 27.996 -2.885 1.00 85.12 105 PRO A C 1
ATOM 752 O O . PRO A 1 105 ? 25.449 27.801 -2.082 1.00 85.12 105 PRO A O 1
ATOM 755 N N . VAL A 1 106 ? 27.245 27.051 -3.212 1.00 82.69 106 VAL A N 1
ATOM 756 C CA . VAL A 1 106 ? 27.248 25.717 -2.606 1.00 82.69 106 VAL A CA 1
ATOM 757 C C . VAL A 1 106 ? 27.798 25.831 -1.177 1.00 82.69 106 VAL A C 1
ATOM 759 O O . VAL A 1 106 ? 28.871 26.413 -0.994 1.00 82.69 106 VAL A O 1
ATOM 762 N N . PRO A 1 107 ? 27.101 25.303 -0.154 1.00 84.81 107 PRO A N 1
ATOM 763 C CA . PRO A 1 107 ? 27.620 25.282 1.209 1.00 84.81 107 PRO A CA 1
ATOM 764 C C . PRO A 1 107 ? 28.876 24.398 1.314 1.00 84.81 107 PRO A C 1
ATOM 766 O O . PRO A 1 107 ? 29.040 23.463 0.525 1.00 84.81 107 PRO A O 1
ATOM 769 N N . PRO A 1 108 ? 29.761 24.653 2.295 1.00 83.88 108 PRO A N 1
ATOM 770 C CA . PRO A 1 108 ? 30.943 23.830 2.512 1.00 83.88 108 PRO A CA 1
ATOM 771 C C . PRO A 1 108 ? 30.549 22.375 2.782 1.00 83.88 108 PRO A C 1
ATOM 773 O O . PRO A 1 108 ? 29.664 22.086 3.590 1.00 83.88 108 PRO A O 1
ATOM 776 N N . VAL A 1 109 ? 31.221 21.456 2.091 1.00 80.56 109 VAL A N 1
ATOM 777 C CA . VAL A 1 109 ? 31.025 20.018 2.277 1.00 80.56 109 VAL A CA 1
ATOM 778 C C . VAL A 1 109 ? 31.613 19.625 3.639 1.00 80.56 109 VAL A C 1
ATOM 780 O O . VAL A 1 109 ? 32.771 19.955 3.906 1.00 80.56 109 VAL A O 1
ATOM 783 N N . PRO A 1 110 ? 30.855 18.943 4.516 1.00 82.44 110 PRO A N 1
ATOM 784 C CA . PRO A 1 110 ? 31.391 18.439 5.775 1.00 82.44 110 PRO A CA 1
ATOM 785 C C . PRO A 1 110 ? 32.520 17.423 5.525 1.00 82.44 110 PRO A C 1
ATOM 787 O O . PRO A 1 110 ? 32.513 16.736 4.499 1.00 82.44 110 PRO A O 1
ATOM 790 N N . PRO A 1 111 ? 33.488 17.299 6.450 1.00 81.56 111 PRO A N 1
ATOM 791 C CA . PRO A 1 111 ? 34.593 16.361 6.303 1.00 81.56 111 PRO A CA 1
ATOM 792 C C . PRO A 1 111 ? 34.074 14.929 6.146 1.00 81.56 111 PRO A C 1
ATOM 794 O O . PRO A 1 111 ? 33.198 14.475 6.885 1.00 81.56 111 PRO A O 1
ATOM 797 N N . VAL A 1 112 ? 34.631 14.220 5.166 1.00 77.50 112 VAL A N 1
ATOM 798 C CA . VAL A 1 112 ? 34.319 12.813 4.919 1.00 77.50 112 VAL A CA 1
ATOM 799 C C . VAL A 1 112 ? 34.862 11.989 6.094 1.00 77.50 112 VAL A C 1
ATOM 801 O O . VAL A 1 112 ? 36.048 12.111 6.408 1.00 77.50 112 VAL A O 1
ATOM 804 N N . PRO A 1 113 ? 34.038 11.159 6.759 1.00 79.44 113 PRO A N 1
ATOM 805 C CA . PRO A 1 113 ? 34.523 10.264 7.802 1.00 79.44 113 PRO A CA 1
ATOM 806 C C . PRO A 1 113 ? 35.548 9.268 7.229 1.00 79.44 113 PRO A C 1
ATOM 808 O O . PRO A 1 113 ? 35.416 8.849 6.074 1.00 79.44 113 PRO A O 1
ATOM 811 N N . PRO A 1 114 ? 36.567 8.868 8.012 1.00 73.31 114 PRO A N 1
ATOM 812 C CA . PRO A 1 114 ? 37.565 7.912 7.558 1.00 73.31 114 PRO A CA 1
ATOM 813 C C . PRO A 1 114 ? 36.898 6.595 7.150 1.00 73.31 114 PRO A C 1
ATOM 815 O O . PRO A 1 114 ? 35.992 6.090 7.815 1.00 73.31 114 PRO A O 1
ATOM 818 N N . LYS A 1 115 ? 37.350 6.049 6.020 1.00 64.44 115 LYS A N 1
ATOM 819 C CA . LYS A 1 115 ? 36.892 4.765 5.491 1.00 64.44 115 LYS A CA 1
ATOM 820 C C . LYS A 1 115 ? 37.276 3.667 6.496 1.00 64.44 115 LYS A C 1
ATOM 822 O O . LYS A 1 115 ? 38.448 3.622 6.866 1.00 64.44 115 LYS A O 1
ATOM 827 N N . PRO A 1 116 ? 36.351 2.790 6.932 1.00 62.81 116 PRO A N 1
ATOM 828 C CA . PRO A 1 116 ? 36.717 1.642 7.747 1.00 62.81 116 PRO A CA 1
ATOM 829 C C . PRO A 1 116 ? 37.710 0.792 6.959 1.00 62.81 116 PRO A C 1
ATOM 831 O O . PRO A 1 116 ? 37.420 0.347 5.845 1.00 62.81 116 PRO A O 1
ATOM 834 N N . GLU A 1 117 ? 38.899 0.632 7.520 1.00 48.66 117 GLU A N 1
ATOM 835 C CA . GLU A 1 117 ? 39.926 -0.258 7.014 1.00 48.66 117 GLU A CA 1
ATOM 836 C C . GLU A 1 117 ? 39.364 -1.683 6.969 1.00 48.66 117 GLU A C 1
ATOM 838 O O . GLU A 1 117 ? 38.643 -2.114 7.871 1.00 48.66 117 GLU A O 1
ATOM 843 N N . SER A 1 118 ? 39.642 -2.387 5.874 1.00 49.72 118 SER A N 1
ATOM 844 C CA . SER A 1 118 ? 39.204 -3.754 5.615 1.00 49.72 118 SER A CA 1
ATOM 845 C C . SER A 1 118 ? 39.483 -4.684 6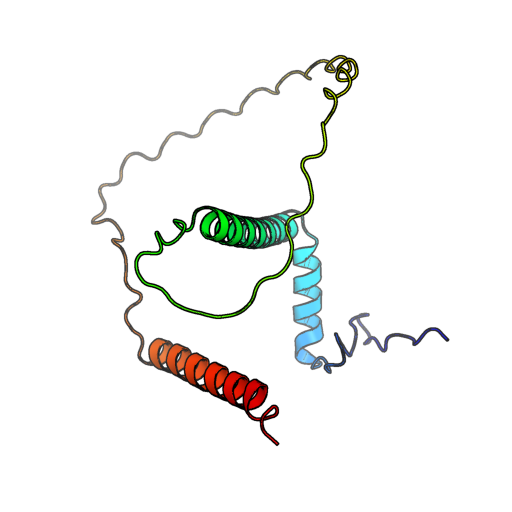.798 1.00 49.72 118 SER A C 1
ATOM 847 O O . SER A 1 118 ? 40.565 -5.257 6.914 1.00 49.72 118 SER A O 1
ATOM 849 N N . ALA A 1 119 ? 38.468 -4.93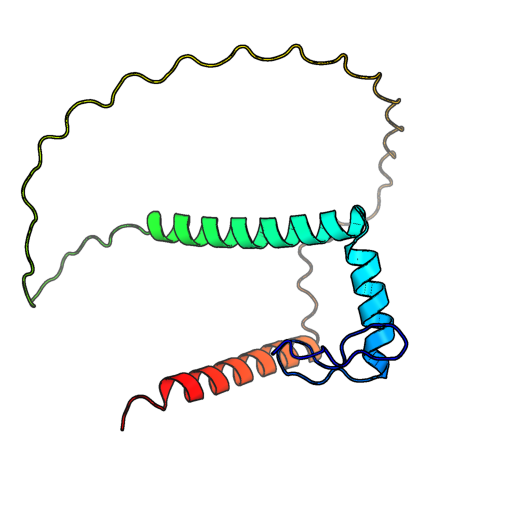6 7.621 1.00 44.78 119 ALA A N 1
ATOM 850 C CA . ALA A 1 119 ? 38.414 -6.154 8.405 1.00 44.78 119 ALA A CA 1
ATOM 851 C C . ALA A 1 119 ? 38.238 -7.314 7.417 1.00 44.78 119 ALA A C 1
ATOM 853 O O . ALA A 1 119 ? 37.182 -7.501 6.811 1.00 44.78 119 ALA A O 1
ATOM 854 N N . ARG A 1 120 ? 39.317 -8.069 7.218 1.00 48.44 120 ARG A N 1
ATOM 855 C CA . ARG A 1 120 ? 39.345 -9.362 6.536 1.00 48.44 120 ARG A CA 1
ATOM 856 C C . ARG A 1 120 ? 38.388 -10.324 7.259 1.00 48.44 120 ARG A C 1
ATOM 858 O O . ARG A 1 120 ? 38.791 -11.007 8.192 1.00 48.44 120 ARG A O 1
ATOM 865 N N . GLY A 1 121 ? 37.123 -10.341 6.843 1.00 42.50 121 GLY A N 1
ATOM 866 C CA . GLY A 1 121 ? 36.095 -11.317 7.219 1.00 42.50 121 GLY A CA 1
ATOM 867 C C . GLY A 1 121 ? 35.734 -12.210 6.022 1.00 42.50 121 GLY A C 1
ATOM 868 O O . GLY A 1 121 ? 35.914 -11.781 4.879 1.00 42.50 121 GLY A O 1
ATOM 869 N N . PRO A 1 122 ? 35.299 -13.463 6.239 1.00 48.03 122 PRO A N 1
ATOM 870 C CA . PRO A 1 122 ? 35.159 -14.444 5.172 1.00 48.03 122 PRO A CA 1
ATOM 871 C C . PRO A 1 122 ? 33.937 -14.155 4.296 1.00 48.03 122 PRO A C 1
ATOM 873 O O . PRO A 1 122 ? 32.891 -13.774 4.804 1.00 48.03 122 PRO A O 1
ATOM 876 N N . ALA A 1 123 ? 34.119 -14.412 2.998 1.00 42.09 123 ALA A N 1
ATOM 877 C CA . ALA A 1 123 ? 33.124 -14.669 1.958 1.00 42.09 123 ALA A CA 1
ATOM 878 C C . ALA A 1 123 ? 31.935 -13.695 1.831 1.00 42.09 123 ALA A C 1
ATOM 880 O O . ALA A 1 123 ? 31.082 -13.549 2.699 1.00 42.09 123 ALA A O 1
ATOM 881 N N . ALA A 1 124 ? 31.835 -13.111 0.637 1.00 45.03 124 ALA A N 1
ATOM 882 C CA . ALA A 1 124 ? 30.627 -12.485 0.130 1.00 45.03 124 ALA A CA 1
ATOM 883 C C . ALA A 1 124 ? 29.376 -13.329 0.449 1.00 45.03 124 ALA A C 1
ATOM 885 O O . ALA A 1 124 ? 29.412 -14.549 0.252 1.00 45.03 124 ALA A O 1
ATOM 886 N N . PRO A 1 125 ? 28.240 -12.711 0.822 1.00 45.84 125 PRO A N 1
ATOM 887 C CA . PRO A 1 125 ? 26.949 -13.307 0.549 1.00 45.84 125 PRO A CA 1
ATOM 888 C C . PRO A 1 125 ? 26.844 -13.366 -0.975 1.00 45.84 125 PRO A C 1
ATOM 890 O O . PRO A 1 125 ? 26.434 -12.414 -1.641 1.00 45.84 125 PRO A O 1
ATOM 893 N N . GLY A 1 126 ? 27.300 -14.484 -1.539 1.00 42.28 126 GLY A N 1
ATOM 894 C CA . GLY A 1 126 ? 26.861 -14.911 -2.849 1.00 42.28 126 GLY A CA 1
ATOM 895 C C . GLY A 1 126 ? 25.340 -14.888 -2.873 1.00 42.28 126 GLY A C 1
ATOM 896 O O . GLY A 1 126 ? 24.698 -14.920 -1.825 1.00 42.28 126 GLY A O 1
ATOM 897 N N . VAL A 1 127 ? 24.802 -14.796 -4.083 1.00 51.31 127 VAL A N 1
ATOM 898 C CA . VAL A 1 127 ? 23.411 -15.059 -4.453 1.00 51.31 127 VAL A CA 1
ATOM 899 C C . VAL A 1 127 ? 22.852 -16.186 -3.583 1.00 51.31 127 VAL A C 1
ATOM 901 O O . VAL A 1 127 ? 22.966 -17.368 -3.892 1.00 51.31 127 VAL A O 1
ATOM 904 N N . GLY A 1 128 ? 22.312 -15.802 -2.432 1.00 35.81 128 GLY A N 1
ATOM 905 C CA . GLY A 1 128 ? 21.670 -16.700 -1.510 1.00 35.81 128 GLY A CA 1
ATOM 906 C C . GLY A 1 128 ? 20.309 -16.880 -2.113 1.00 35.81 128 GLY A C 1
ATOM 907 O O . GLY A 1 128 ? 19.428 -16.055 -1.878 1.00 35.81 128 GLY A O 1
ATOM 908 N N . GLY A 1 129 ? 20.157 -17.923 -2.932 1.00 44.38 129 GLY A N 1
ATOM 909 C CA . GLY A 1 129 ? 18.856 -18.543 -3.071 1.00 44.38 129 GLY A CA 1
ATOM 910 C C . GLY A 1 129 ? 18.330 -18.657 -1.653 1.00 44.38 129 GLY A C 1
ATOM 911 O O . GLY A 1 129 ? 18.960 -19.306 -0.816 1.00 44.38 129 GLY A O 1
ATOM 912 N N . THR A 1 130 ? 17.271 -17.904 -1.353 1.00 46.03 130 THR A N 1
ATOM 913 C CA . THR A 1 130 ? 16.463 -18.130 -0.165 1.00 46.03 130 THR A CA 1
ATOM 914 C C . THR A 1 130 ? 16.294 -19.625 -0.117 1.00 46.03 130 THR A C 1
ATOM 916 O O . THR A 1 130 ? 15.721 -20.189 -1.052 1.00 46.03 130 THR A O 1
ATOM 919 N N . THR A 1 131 ? 16.900 -20.258 0.889 1.00 49.72 131 THR A N 1
ATOM 920 C CA . THR A 1 131 ? 16.701 -21.667 1.188 1.00 49.72 131 THR A CA 1
ATOM 921 C C . THR A 1 131 ? 15.225 -21.907 0.961 1.00 49.72 131 THR A C 1
ATOM 923 O O . THR A 1 131 ? 14.427 -21.150 1.519 1.00 49.72 131 THR A O 1
ATOM 926 N N . ALA A 1 132 ? 14.885 -22.815 0.044 1.00 57.62 132 ALA A N 1
ATOM 927 C CA . ALA A 1 132 ? 13.511 -23.150 -0.279 1.00 57.62 132 ALA A CA 1
ATOM 928 C C . ALA A 1 132 ? 12.872 -23.661 1.011 1.00 57.62 132 ALA A C 1
ATOM 930 O O . ALA A 1 132 ? 12.900 -24.847 1.335 1.00 57.62 132 ALA A O 1
ATOM 931 N N . SER A 1 133 ? 12.398 -22.726 1.830 1.00 56.50 133 SER A N 1
ATOM 932 C CA . SER A 1 133 ? 11.636 -23.027 3.011 1.00 56.50 133 SER A CA 1
ATOM 933 C C . SER A 1 133 ? 10.409 -23.725 2.454 1.00 56.50 133 SER A C 1
ATOM 935 O O . SER A 1 133 ? 9.744 -23.152 1.588 1.00 56.50 133 SER A O 1
ATOM 937 N N . PRO A 1 134 ? 10.072 -24.938 2.914 1.00 67.31 134 PRO A N 1
ATOM 938 C CA . PRO A 1 134 ? 8.873 -25.627 2.444 1.00 67.31 134 PRO A CA 1
ATOM 939 C C . PRO A 1 134 ? 7.613 -24.780 2.679 1.00 67.31 134 PRO A C 1
ATOM 941 O O . PRO A 1 134 ? 6.587 -25.001 2.052 1.00 67.31 134 PRO A O 1
ATOM 944 N N . GLU A 1 135 ? 7.682 -23.796 3.578 1.00 72.88 135 GLU A N 1
ATOM 945 C CA . GLU A 1 135 ? 6.666 -22.764 3.748 1.00 72.88 135 GLU A CA 1
ATOM 946 C C . GLU A 1 135 ? 6.599 -21.772 2.573 1.00 72.88 135 GLU A C 1
ATOM 948 O O . GLU A 1 135 ? 5.506 -21.456 2.117 1.00 72.88 135 GLU A O 1
ATOM 953 N N . LEU A 1 136 ? 7.736 -21.315 2.041 1.00 75.94 136 LEU A N 1
ATOM 954 C CA . LEU A 1 136 ? 7.778 -20.390 0.908 1.00 75.94 136 LEU A CA 1
ATOM 955 C C . LEU A 1 136 ? 7.263 -21.061 -0.369 1.00 75.94 136 LEU A C 1
ATOM 957 O O . LEU A 1 136 ? 6.454 -20.466 -1.071 1.00 75.94 136 LEU A O 1
ATOM 961 N N . GLU A 1 137 ? 7.652 -22.315 -0.611 1.00 79.19 137 GLU A N 1
ATOM 962 C CA . GLU A 1 137 ? 7.116 -23.126 -1.714 1.00 79.19 137 GLU A CA 1
ATOM 963 C C . GLU A 1 137 ? 5.591 -23.266 -1.606 1.00 79.19 137 GLU A C 1
ATOM 965 O O . GLU A 1 137 ? 4.873 -22.984 -2.559 1.00 79.19 137 GLU A O 1
ATOM 970 N N . LYS A 1 138 ? 5.063 -23.574 -0.412 1.00 80.88 138 LYS A N 1
ATOM 971 C CA . LYS A 1 138 ? 3.608 -23.642 -0.178 1.00 80.88 138 LYS A CA 1
ATOM 972 C C . LYS A 1 138 ? 2.904 -22.308 -0.408 1.00 80.88 138 LYS A C 1
ATOM 974 O O . LYS A 1 138 ? 1.775 -22.297 -0.889 1.00 80.88 138 LYS A O 1
ATOM 979 N N . VAL A 1 139 ? 3.533 -21.191 -0.044 1.00 86.00 139 VAL A N 1
ATOM 980 C CA . VAL A 1 139 ? 2.973 -19.853 -0.277 1.00 86.00 139 VAL A CA 1
ATOM 981 C C . VAL A 1 139 ? 2.947 -19.540 -1.771 1.00 86.00 139 VAL A C 1
ATOM 983 O O . VAL A 1 139 ? 1.929 -19.057 -2.262 1.00 86.00 139 VAL A O 1
ATOM 986 N N . VAL A 1 140 ? 4.018 -19.844 -2.504 1.00 86.56 140 VAL A N 1
ATOM 987 C CA . VAL A 1 140 ? 4.091 -19.640 -3.958 1.00 86.56 140 VAL A CA 1
ATOM 988 C C . VAL A 1 140 ? 3.060 -20.508 -4.683 1.00 86.56 140 VAL A C 1
ATOM 990 O O . VAL A 1 140 ? 2.319 -19.995 -5.521 1.00 86.56 140 VAL A O 1
ATOM 993 N N . ASP A 1 141 ? 2.939 -21.777 -4.301 1.00 91.38 141 ASP A N 1
ATOM 994 C CA . ASP A 1 141 ? 1.988 -22.721 -4.893 1.00 91.38 141 ASP A CA 1
ATOM 995 C C . ASP A 1 141 ? 0.528 -22.322 -4.589 1.00 91.38 141 ASP A C 1
ATOM 997 O O . ASP A 1 141 ? -0.330 -22.285 -5.473 1.00 91.38 141 ASP A O 1
ATOM 1001 N N . ALA A 1 142 ? 0.248 -21.881 -3.356 1.00 89.69 142 ALA A N 1
ATOM 1002 C CA . ALA A 1 142 ? -1.064 -21.353 -2.978 1.00 89.69 142 ALA A CA 1
ATOM 1003 C C . ALA A 1 142 ? -1.430 -20.068 -3.741 1.00 89.69 142 ALA A C 1
ATOM 1005 O O . ALA A 1 142 ? -2.594 -19.873 -4.104 1.00 89.69 142 ALA A O 1
ATOM 1006 N N . ILE A 1 143 ? -0.454 -19.191 -3.999 1.00 91.94 143 ILE A N 1
ATOM 1007 C CA . ILE A 1 143 ? -0.655 -17.988 -4.817 1.00 91.94 143 ILE A CA 1
ATOM 1008 C C . ILE A 1 143 ? -0.945 -18.378 -6.272 1.00 91.94 143 ILE A C 1
ATOM 1010 O O . ILE A 1 143 ? -1.868 -17.813 -6.864 1.00 91.94 143 ILE A O 1
ATOM 1014 N N . GLY A 1 144 ? -0.220 -19.356 -6.826 1.00 92.94 144 GLY A N 1
ATOM 1015 C CA . GLY A 1 144 ? -0.456 -19.888 -8.171 1.00 92.94 144 GLY A CA 1
ATOM 1016 C C . GLY A 1 144 ? -1.874 -20.439 -8.330 1.00 92.94 144 GLY A C 1
ATOM 1017 O O . GLY A 1 144 ? -2.639 -19.960 -9.167 1.00 92.94 144 GLY A O 1
ATOM 1018 N N . ALA A 1 145 ? -2.282 -21.341 -7.436 1.00 91.62 145 ALA A N 1
ATOM 1019 C CA . ALA A 1 145 ? -3.622 -21.925 -7.451 1.00 91.62 145 ALA A CA 1
ATOM 1020 C C . ALA A 1 145 ? -4.739 -20.872 -7.298 1.00 91.62 145 ALA A C 1
ATOM 1022 O O . ALA A 1 145 ? -5.790 -20.960 -7.942 1.00 91.62 145 ALA A O 1
ATOM 1023 N N . ALA A 1 146 ? -4.526 -19.847 -6.465 1.00 88.56 146 ALA A N 1
ATOM 1024 C CA . ALA A 1 146 ? -5.481 -18.754 -6.312 1.00 88.56 146 ALA A CA 1
ATOM 1025 C C . ALA A 1 146 ? -5.586 -17.893 -7.582 1.00 88.56 146 ALA A C 1
ATOM 1027 O O . ALA A 1 146 ? -6.691 -17.488 -7.958 1.00 88.56 146 ALA A O 1
ATOM 1028 N N . ALA A 1 147 ? -4.464 -17.631 -8.256 1.00 91.12 147 ALA A N 1
ATOM 1029 C CA . ALA A 1 147 ? -4.443 -16.897 -9.515 1.00 91.12 147 ALA A CA 1
ATOM 1030 C C . ALA A 1 147 ? -5.185 -17.663 -10.623 1.00 91.12 147 ALA A C 1
ATOM 1032 O O . ALA A 1 147 ? -6.034 -17.072 -11.296 1.00 91.12 147 ALA A O 1
ATOM 1033 N N . ASP A 1 148 ? -4.959 -18.974 -10.743 1.00 89.94 148 ASP A N 1
ATOM 1034 C CA . ASP A 1 148 ? -5.670 -19.839 -11.693 1.00 89.94 148 ASP A CA 1
ATOM 1035 C C . ASP A 1 148 ? -7.179 -19.881 -11.430 1.00 89.94 148 ASP A C 1
ATOM 1037 O O . ASP A 1 148 ? -7.983 -19.762 -12.355 1.00 89.94 148 ASP A O 1
ATOM 1041 N N . ALA A 1 149 ? -7.601 -19.970 -10.166 1.00 89.19 149 ALA A N 1
ATOM 1042 C CA . ALA A 1 149 ? -9.021 -19.966 -9.818 1.00 89.19 149 ALA A CA 1
ATOM 1043 C C . ALA A 1 149 ? -9.713 -18.643 -10.195 1.00 89.19 149 ALA A C 1
ATOM 1045 O O . ALA A 1 149 ? -10.854 -18.636 -10.674 1.00 89.19 149 ALA A O 1
ATOM 1046 N N . VAL A 1 150 ? -9.029 -17.513 -10.003 1.00 89.94 150 VAL A N 1
ATOM 1047 C CA . VAL A 1 150 ? -9.531 -16.193 -10.408 1.00 89.94 150 VAL A CA 1
ATOM 1048 C C . VAL A 1 150 ? -9.576 -16.078 -11.929 1.00 89.94 150 VAL A C 1
ATOM 1050 O O . VAL A 1 150 ? -10.571 -15.587 -12.469 1.00 89.94 150 VAL A O 1
ATOM 1053 N N . PHE A 1 151 ? -8.552 -16.572 -12.623 1.00 88.62 151 PHE A N 1
ATOM 1054 C CA . PHE A 1 151 ? -8.489 -16.565 -14.080 1.00 88.62 151 PHE A CA 1
ATOM 1055 C C . PHE A 1 151 ? -9.602 -17.427 -14.686 1.00 88.62 151 PHE A C 1
ATOM 1057 O O . PHE A 1 151 ? -10.409 -16.939 -15.480 1.00 88.62 151 PHE A O 1
ATOM 1064 N N . ALA A 1 152 ? -9.756 -18.668 -14.224 1.00 87.56 152 ALA A N 1
ATOM 1065 C CA . ALA A 1 152 ? -10.843 -19.548 -14.634 1.00 87.56 152 ALA A CA 1
ATOM 1066 C C . ALA A 1 152 ? -12.212 -18.896 -14.397 1.00 87.56 152 ALA A C 1
ATOM 1068 O O . ALA A 1 152 ? -13.076 -18.936 -15.270 1.00 87.56 152 ALA A O 1
ATOM 1069 N N . ARG A 1 153 ? -12.416 -18.218 -13.263 1.00 84.06 153 ARG A N 1
ATOM 1070 C CA . ARG A 1 153 ? -13.669 -17.501 -12.981 1.00 84.06 153 ARG A CA 1
ATOM 1071 C C . ARG A 1 153 ? -13.905 -16.306 -13.907 1.00 84.06 153 ARG A C 1
ATOM 1073 O O . ARG A 1 153 ? -15.056 -16.006 -14.216 1.00 84.06 153 ARG A O 1
ATOM 1080 N N . MET A 1 154 ? -12.847 -15.630 -14.343 1.00 85.06 154 MET A N 1
ATOM 1081 C CA . MET A 1 154 ? -12.939 -14.468 -15.227 1.00 85.06 154 MET A CA 1
ATOM 1082 C C . MET A 1 154 ? -13.247 -14.868 -16.679 1.00 85.06 154 MET A C 1
ATOM 1084 O O . MET A 1 154 ? -13.965 -14.144 -17.367 1.00 85.06 154 MET A O 1
ATOM 1088 N N . PHE A 1 155 ? -12.775 -16.037 -17.124 1.00 81.94 155 PHE A N 1
ATOM 1089 C CA . PHE A 1 155 ? -12.923 -16.492 -18.513 1.00 81.94 155 PHE A CA 1
ATOM 1090 C C . PHE A 1 155 ? -13.991 -17.578 -18.728 1.00 81.94 155 PHE A C 1
ATOM 1092 O O . PHE A 1 155 ? -14.481 -17.730 -19.845 1.00 81.94 155 PHE A O 1
ATOM 1099 N N . LYS A 1 156 ? -14.459 -18.266 -17.677 1.00 64.62 156 LYS A N 1
ATOM 1100 C CA . LYS A 1 156 ? -15.552 -19.260 -17.760 1.00 64.62 156 LYS A CA 1
ATOM 1101 C C . LYS A 1 156 ? -16.947 -18.645 -17.963 1.00 64.62 156 LYS A C 1
ATOM 1103 O O . LYS A 1 156 ? -17.896 -19.370 -18.226 1.00 64.62 156 LYS A O 1
ATOM 1108 N N . GLY A 1 157 ? -17.082 -17.319 -17.879 1.00 58.59 157 GLY A N 1
ATOM 1109 C CA . GLY A 1 157 ? -18.346 -16.603 -18.094 1.00 58.59 157 GLY A CA 1
ATOM 1110 C C . GLY A 1 157 ? -18.618 -16.127 -19.529 1.00 58.59 157 GLY A C 1
ATOM 1111 O O . GLY A 1 157 ? -19.596 -15.413 -19.719 1.00 58.59 157 GLY A O 1
ATOM 1112 N N . LYS A 1 158 ? -17.769 -16.445 -20.525 1.00 56.72 158 LYS A N 1
ATOM 1113 C CA . LYS A 1 158 ? -17.882 -15.901 -21.902 1.00 56.72 158 LYS A CA 1
ATOM 1114 C C . LYS A 1 158 ? -18.099 -16.952 -23.007 1.00 56.72 158 LYS A C 1
ATOM 1116 O O . LYS A 1 158 ? -17.865 -16.670 -24.177 1.00 56.72 158 LYS A O 1
ATOM 1121 N N . MET A 1 159 ? -18.564 -18.145 -22.646 1.00 52.19 159 MET A N 1
ATOM 1122 C CA . MET A 1 159 ? -19.098 -19.138 -23.586 1.00 52.19 159 MET A CA 1
ATOM 1123 C C . MET A 1 159 ? -20.400 -19.696 -23.009 1.00 52.19 159 MET A C 1
ATOM 1125 O O . MET A 1 159 ? -20.389 -20.658 -22.244 1.00 52.19 159 MET A O 1
ATOM 1129 N N . GLY A 1 160 ? -21.500 -19.023 -23.328 1.00 45.66 160 GLY A N 1
ATOM 1130 C CA . GLY A 1 160 ? -22.875 -19.392 -23.013 1.00 45.66 160 GLY A CA 1
ATOM 1131 C C . GLY A 1 160 ? -23.797 -18.545 -23.866 1.00 45.66 160 GLY A C 1
ATOM 1132 O O . GLY A 1 160 ? -23.614 -17.308 -23.818 1.00 45.66 160 GLY A O 1
#

pLDDT: mean 71.42, std 18.09, range [34.62, 93.5]

Sequence (160 aa):
MAKTIKTDRNGFPKRIAGVKVPKPLRKPAAMLIDKARTPEGQAIIGKGVAAVMAFAAATRAQAAHAPKPKMADAPVAREAPTPPHGTTAPPPPAPPVPPVPPVPPVPPVPPVPPKPESARGPAAPGVGGTTASPELEKVVDAIGAAADAVFARMFKGKMG

Foldseek 3Di:
DDDPFDADPVRFGCDDPNHGDDPVVRVVVVVLVVVCPDPVNVVVVVVVVVVVVVVVVVVVVVVVVPPDPPDDDDDDDDDDDDDDDDDDDDDDDDDDDDDDDDDDDDDDDPDDPDDPDDPPDDDDPDPPPPPVPVVVVVVVVVVVVVVVVVVCVVPVPPDD

Radius of gyration: 28.85 Å; chains: 1; bounding box: 66×59×66 Å

Secondary structure (DSSP, 8-state):
------B-TTS-BSEETTEEPPHHHHHHHHHHHHHHTSHHHHHHHHHHHHHHHHHHHHHHHHHHSSPPP---S-------PPPP----PPPPPPPPPPPPPPPPPPPPPPPPPPPPP----S-----------HHHHHHHHHHHHHHHHHHHHHHTTS--